Protein AF-A0A2G9TKI3-F1 (afdb_monomer_lite)

InterPro domains:
  IPR025136 MAP3K, TRAFs-binding domain [PF13281] (1-89)

Secondary structure (DSSP, 8-state):
-HHHHHHHHTTT--HHHHHHHHHHHHHHHHH---HHHHHHHHHHHHHHT--TTT-HHHHHHHHHHHHHHHHH--GGG--SHHHHHHHT-

Structure (mmCIF, N/CA/C/O backbone):
data_AF-A0A2G9TKI3-F1
#
_entry.id   AF-A0A2G9TKI3-F1
#
loop_
_atom_site.group_PDB
_atom_site.id
_atom_site.type_symbol
_atom_site.label_atom_id
_atom_site.label_alt_id
_atom_site.label_comp_id
_atom_site.label_asym_id
_atom_site.label_entity_id
_atom_site.label_seq_id
_atom_site.pdbx_PDB_ins_code
_atom_site.Cartn_x
_atom_site.Cartn_y
_atom_site.Cartn_z
_atom_site.occupancy
_atom_site.B_iso_or_equiv
_atom_site.auth_seq_id
_atom_site.auth_comp_id
_atom_site.auth_asym_id
_atom_site.auth_atom_id
_atom_site.pdbx_PDB_model_num
ATOM 1 N N . ARG A 1 1 ? 0.280 -7.999 4.574 1.00 93.31 1 ARG A N 1
ATOM 2 C CA . ARG A 1 1 ? -0.955 -8.679 4.113 1.00 93.31 1 ARG A CA 1
ATOM 3 C C . ARG A 1 1 ? -1.934 -8.986 5.246 1.00 93.31 1 ARG A C 1
ATOM 5 O O . ARG A 1 1 ? -2.941 -8.309 5.281 1.00 93.31 1 ARG A O 1
ATOM 12 N N . ILE A 1 2 ? -1.630 -9.862 6.215 1.00 98.25 2 ILE A N 1
ATOM 13 C CA . ILE A 1 2 ? -2.585 -10.252 7.288 1.00 98.25 2 ILE A CA 1
ATOM 14 C C . ILE A 1 2 ? -3.256 -9.047 7.972 1.00 98.25 2 ILE A C 1
ATOM 16 O O . ILE A 1 2 ? -4.476 -8.981 8.046 1.00 98.25 2 ILE A O 1
ATOM 20 N N . TYR A 1 3 ? -2.475 -8.064 8.427 1.00 98.69 3 TYR A N 1
ATOM 21 C CA . TYR A 1 3 ? -3.025 -6.858 9.054 1.00 98.69 3 TYR A CA 1
ATOM 22 C C . TYR A 1 3 ? -3.822 -5.966 8.085 1.00 98.69 3 TYR A C 1
ATOM 24 O O . TYR A 1 3 ? -4.858 -5.432 8.464 1.00 98.69 3 TYR A O 1
ATOM 32 N N . LYS A 1 4 ? -3.405 -5.863 6.814 1.00 98.12 4 LYS A N 1
ATOM 33 C CA . LYS A 1 4 ? -4.190 -5.173 5.772 1.00 98.12 4 LYS A CA 1
ATOM 34 C C . LYS A 1 4 ? -5.560 -5.836 5.616 1.00 98.12 4 LYS A C 1
ATOM 36 O O . LYS A 1 4 ? -6.569 -5.149 5.545 1.00 98.12 4 LYS A O 1
ATOM 41 N N . ASP A 1 5 ? -5.591 -7.164 5.603 1.00 98.25 5 ASP A N 1
ATOM 42 C CA . ASP A 1 5 ? -6.823 -7.924 5.401 1.00 98.25 5 ASP A CA 1
ATOM 43 C C . ASP A 1 5 ? -7.758 -7.803 6.604 1.00 98.25 5 ASP A C 1
ATOM 45 O O . ASP A 1 5 ? -8.954 -7.621 6.413 1.00 98.25 5 ASP A O 1
ATOM 49 N N . LYS A 1 6 ? -7.219 -7.809 7.831 1.00 98.62 6 LYS A N 1
ATOM 50 C CA . LYS A 1 6 ? -7.992 -7.506 9.047 1.00 98.62 6 LYS A CA 1
ATOM 51 C C . LYS A 1 6 ? -8.614 -6.111 8.996 1.00 98.62 6 LYS A C 1
ATOM 53 O O . LYS A 1 6 ? -9.806 -5.973 9.246 1.00 98.62 6 LYS A O 1
ATOM 58 N N . PHE A 1 7 ? -7.832 -5.103 8.611 1.00 98.62 7 PHE A N 1
ATOM 59 C CA . PHE A 1 7 ? -8.324 -3.736 8.453 1.00 98.62 7 PHE A CA 1
ATOM 60 C C . PHE A 1 7 ? -9.462 -3.652 7.421 1.00 98.62 7 PHE A C 1
ATOM 62 O O . PHE A 1 7 ? -10.518 -3.097 7.715 1.00 98.62 7 PHE A O 1
ATOM 69 N N . ILE A 1 8 ? -9.305 -4.273 6.250 1.00 97.69 8 ILE A N 1
ATOM 70 C CA . ILE A 1 8 ? -10.358 -4.303 5.220 1.00 97.69 8 ILE A CA 1
ATOM 71 C C . ILE A 1 8 ? -11.598 -5.062 5.718 1.00 97.69 8 ILE A C 1
ATOM 73 O O . ILE A 1 8 ? -12.715 -4.573 5.580 1.00 97.69 8 ILE A O 1
ATOM 77 N N . ALA A 1 9 ? -11.415 -6.232 6.336 1.00 98.50 9 ALA A N 1
ATOM 78 C CA . ALA A 1 9 ? -12.509 -7.049 6.861 1.00 98.50 9 ALA A CA 1
ATOM 79 C C . ALA A 1 9 ? -13.281 -6.357 7.995 1.00 98.50 9 ALA A C 1
ATOM 81 O O . ALA A 1 9 ? -14.466 -6.621 8.178 1.00 98.50 9 ALA A O 1
ATOM 82 N N . SER A 1 10 ? -12.633 -5.445 8.723 1.00 98.31 10 SER A N 1
ATOM 83 C CA . SER A 1 10 ? -13.263 -4.602 9.746 1.00 98.31 10 SER A CA 1
ATOM 84 C C . SER A 1 10 ? -14.061 -3.421 9.179 1.00 98.31 10 SER A C 1
ATOM 86 O O . SER A 1 10 ? -14.377 -2.500 9.922 1.00 98.31 10 SER A O 1
ATOM 88 N N . ASN A 1 11 ? -14.334 -3.392 7.868 1.00 97.88 11 ASN A N 1
ATOM 89 C CA . ASN A 1 11 ? -14.930 -2.241 7.186 1.00 97.88 11 ASN A CA 1
ATOM 90 C C . ASN A 1 11 ? -14.143 -0.939 7.433 1.00 97.88 11 ASN A C 1
ATOM 92 O O . ASN A 1 11 ? -14.716 0.134 7.605 1.00 97.88 11 ASN A O 1
ATOM 96 N N . TYR A 1 12 ? -12.811 -1.047 7.440 1.00 97.62 12 TYR A N 1
ATOM 97 C CA . TYR A 1 12 ? -11.881 0.066 7.642 1.00 97.62 12 TYR A CA 1
ATOM 98 C C . TYR A 1 12 ? -11.920 0.709 9.045 1.00 97.62 12 TYR A C 1
ATOM 100 O O . TYR A 1 12 ? -11.454 1.838 9.215 1.00 97.62 12 TYR A O 1
ATOM 108 N N . GLU A 1 13 ? -12.417 0.002 10.064 1.00 97.94 13 GLU A N 1
ATOM 109 C CA . GLU A 1 13 ? -12.516 0.521 11.439 1.00 97.94 13 GLU A CA 1
ATOM 110 C C . GLU A 1 13 ? -11.340 0.107 12.345 1.00 97.94 13 GLU A C 1
ATOM 112 O O . GLU A 1 13 ? -10.978 0.845 13.263 1.00 97.94 13 GLU A O 1
ATOM 117 N N . ASP A 1 14 ? -10.682 -1.029 12.084 1.00 98.56 14 ASP A N 1
ATOM 118 C CA . ASP A 1 14 ? -9.553 -1.529 12.883 1.00 98.56 14 ASP A CA 1
ATOM 119 C C . ASP A 1 14 ? -8.258 -0.746 12.596 1.00 98.56 14 ASP A C 1
ATOM 121 O O . ASP A 1 14 ? -7.391 -1.132 11.800 1.00 98.56 14 ASP A O 1
ATOM 125 N N . ARG A 1 15 ? -8.121 0.390 13.284 1.00 98.31 15 ARG A N 1
ATOM 126 C CA . ARG A 1 15 ? -6.955 1.279 13.197 1.00 98.31 15 ARG A CA 1
ATOM 127 C C . ARG A 1 15 ? -5.667 0.636 13.712 1.00 98.31 15 ARG A C 1
ATOM 129 O O . ARG A 1 15 ? -4.588 1.023 13.265 1.00 98.31 15 ARG A O 1
ATOM 136 N N . GLU A 1 16 ? -5.744 -0.341 14.613 1.00 98.62 16 GLU A N 1
ATOM 137 C CA . GLU A 1 16 ? -4.559 -1.051 15.101 1.00 98.62 16 GLU A CA 1
ATOM 138 C C . GLU A 1 16 ? -3.977 -1.936 13.995 1.00 98.62 16 GLU A C 1
ATOM 140 O O . GLU A 1 16 ? -2.776 -1.884 13.708 1.00 98.62 16 GLU A O 1
ATOM 145 N N . SER A 1 17 ? -4.833 -2.695 13.309 1.00 98.75 17 SER A N 1
ATOM 146 C CA . SER A 1 17 ? -4.430 -3.463 12.133 1.00 98.75 17 SER A CA 1
ATOM 147 C C . SER A 1 17 ? -3.905 -2.560 11.017 1.00 98.75 17 SER A C 1
ATOM 149 O O . SER A 1 17 ? -2.897 -2.899 10.397 1.00 98.75 17 SER A O 1
ATOM 151 N N . LEU A 1 18 ? -4.497 -1.384 10.793 1.00 98.75 18 LEU A N 1
ATOM 152 C CA . LEU A 1 18 ? -3.946 -0.413 9.845 1.00 98.75 18 LEU A CA 1
ATOM 153 C C . LEU A 1 18 ? -2.512 -0.001 10.211 1.00 98.75 18 LEU A C 1
ATOM 155 O O . LEU A 1 18 ? -1.612 -0.108 9.377 1.00 98.75 18 LEU A O 1
ATOM 159 N N . ASN A 1 19 ? -2.281 0.420 11.455 1.00 98.69 19 ASN A N 1
ATOM 160 C CA . ASN A 1 19 ? -0.964 0.871 11.911 1.00 98.69 19 ASN A CA 1
ATOM 161 C C . ASN A 1 19 ? 0.085 -0.246 11.815 1.00 98.69 19 ASN A C 1
ATOM 163 O O . ASN A 1 19 ? 1.204 -0.026 11.341 1.00 98.69 19 ASN A O 1
ATOM 167 N N . ASN A 1 20 ? -0.291 -1.470 12.192 1.00 98.75 20 ASN A N 1
ATOM 168 C CA . ASN A 1 20 ? 0.561 -2.643 12.030 1.00 98.75 20 ASN A CA 1
ATOM 169 C C . ASN A 1 20 ? 0.862 -2.922 10.551 1.00 98.75 20 ASN A C 1
ATOM 171 O O . ASN A 1 20 ? 2.007 -3.204 10.196 1.00 98.75 20 ASN A O 1
ATOM 175 N N . ALA A 1 21 ? -0.134 -2.824 9.667 1.00 98.69 21 ALA A N 1
ATOM 176 C CA . ALA A 1 21 ? 0.068 -3.011 8.235 1.00 98.69 21 ALA A CA 1
ATOM 177 C C . ALA A 1 21 ? 1.052 -1.977 7.668 1.00 98.69 21 ALA A C 1
ATOM 179 O O . ALA A 1 21 ? 1.995 -2.375 6.985 1.00 98.69 21 ALA A O 1
ATOM 180 N N . VAL A 1 22 ? 0.887 -0.692 8.006 1.00 98.69 22 VAL A N 1
ATOM 181 C CA . VAL A 1 22 ? 1.820 0.383 7.624 1.00 98.69 22 VAL A CA 1
ATOM 182 C C . VAL A 1 22 ? 3.240 0.051 8.084 1.00 98.69 22 VAL A C 1
ATOM 184 O O . VAL A 1 22 ? 4.160 0.076 7.272 1.00 98.69 22 VAL A O 1
ATOM 187 N N . SER A 1 23 ? 3.428 -0.332 9.352 1.00 98.62 23 SER A N 1
ATOM 188 C CA . SER A 1 23 ? 4.752 -0.679 9.891 1.00 98.62 23 SER A CA 1
ATOM 189 C C . SER A 1 23 ? 5.422 -1.820 9.116 1.00 98.62 23 SER A C 1
ATOM 191 O O . SER A 1 23 ? 6.589 -1.718 8.730 1.00 98.62 23 SER A O 1
ATOM 193 N N . TRP A 1 24 ? 4.679 -2.890 8.822 1.00 98.62 24 TRP A N 1
ATOM 194 C CA . TRP A 1 24 ? 5.223 -4.041 8.103 1.00 98.62 24 TRP A CA 1
ATOM 195 C C . TRP A 1 24 ? 5.518 -3.751 6.631 1.00 98.62 24 TRP A C 1
ATOM 197 O O . TRP A 1 24 ? 6.544 -4.208 6.127 1.00 98.62 24 TRP A O 1
ATOM 207 N N . TYR A 1 25 ? 4.654 -3.002 5.940 1.00 98.50 25 TYR A N 1
ATOM 208 C CA . TYR A 1 25 ? 4.901 -2.622 4.548 1.00 98.50 25 TYR A CA 1
ATOM 209 C C . TYR A 1 25 ? 6.045 -1.610 4.421 1.00 98.50 25 TYR A C 1
ATOM 211 O O . TYR A 1 25 ? 6.858 -1.760 3.512 1.00 98.50 25 TYR A O 1
ATOM 219 N N . ARG A 1 26 ? 6.186 -0.676 5.373 1.00 98.38 26 ARG A N 1
ATOM 220 C CA . ARG A 1 26 ? 7.352 0.215 5.483 1.00 98.38 26 ARG A CA 1
ATOM 221 C C . ARG A 1 26 ? 8.643 -0.573 5.604 1.00 98.38 26 ARG A C 1
ATOM 223 O O . ARG A 1 26 ? 9.519 -0.442 4.756 1.00 98.38 26 ARG A O 1
ATOM 230 N N . LYS A 1 27 ? 8.712 -1.489 6.572 1.00 98.31 27 LYS A N 1
ATOM 231 C CA . LYS A 1 27 ? 9.886 -2.350 6.749 1.00 98.31 27 LYS A CA 1
ATOM 232 C C . LYS A 1 27 ? 10.186 -3.184 5.500 1.00 98.31 27 LYS A C 1
ATOM 234 O O . LYS A 1 27 ? 11.343 -3.343 5.127 1.00 98.31 27 LYS A O 1
ATOM 239 N N . ALA A 1 28 ? 9.159 -3.731 4.847 1.00 97.75 28 ALA A N 1
ATOM 240 C CA . ALA A 1 28 ? 9.333 -4.491 3.613 1.00 97.75 28 ALA A CA 1
ATOM 241 C C . ALA A 1 28 ? 9.929 -3.632 2.489 1.00 97.75 28 ALA A C 1
ATOM 243 O O . ALA A 1 28 ? 10.847 -4.090 1.817 1.00 97.75 28 ALA A O 1
ATOM 244 N N . PHE A 1 29 ? 9.439 -2.402 2.316 1.00 97.44 29 PHE A N 1
ATOM 245 C CA . PHE A 1 29 ? 9.930 -1.467 1.307 1.00 97.44 29 PHE A CA 1
ATOM 246 C C . PHE A 1 29 ? 11.365 -0.994 1.587 1.00 97.44 29 PHE A C 1
ATOM 248 O O . PHE A 1 29 ? 12.176 -0.936 0.668 1.00 97.44 29 PHE A O 1
ATOM 255 N N . GLU A 1 30 ? 11.707 -0.738 2.853 1.00 97.00 30 GLU A N 1
ATOM 256 C CA . GLU A 1 30 ? 13.075 -0.407 3.278 1.00 97.00 30 GLU A CA 1
ATOM 257 C C . GLU A 1 30 ? 14.064 -1.552 3.010 1.00 97.00 30 GLU A C 1
ATOM 259 O O . GLU A 1 30 ? 15.189 -1.309 2.578 1.00 97.00 30 GLU A O 1
ATOM 264 N N . MET A 1 31 ? 13.655 -2.806 3.245 1.00 97.25 31 MET A N 1
ATOM 265 C CA . MET A 1 31 ? 14.491 -3.981 2.966 1.00 97.25 31 MET A CA 1
ATOM 266 C C . MET A 1 31 ? 14.627 -4.255 1.466 1.00 97.25 31 MET A C 1
ATOM 268 O O . MET A 1 31 ? 15.696 -4.643 0.997 1.00 97.25 31 MET A O 1
ATOM 272 N N . SER A 1 32 ? 13.535 -4.104 0.717 1.00 95.62 32 SER A N 1
ATOM 273 C CA . SER A 1 32 ? 13.519 -4.260 -0.731 1.00 95.62 32 SER A CA 1
ATOM 274 C C . SER A 1 32 ? 12.410 -3.392 -1.335 1.00 95.62 32 SER A C 1
ATOM 276 O O . SER A 1 32 ? 11.223 -3.657 -1.100 1.00 95.62 32 SER A O 1
ATOM 278 N N . PRO A 1 33 ? 12.766 -2.367 -2.125 1.00 92.94 33 PRO A N 1
ATOM 279 C CA . PRO A 1 33 ? 11.798 -1.441 -2.691 1.00 92.94 33 PRO A CA 1
ATOM 280 C C . PRO A 1 33 ? 11.090 -2.071 -3.896 1.00 92.94 33 PRO A C 1
ATOM 282 O O . PRO A 1 33 ? 11.409 -1.791 -5.049 1.00 92.94 33 PRO A O 1
ATOM 285 N N . LEU A 1 34 ? 10.151 -2.972 -3.619 1.00 92.12 34 LEU A N 1
ATOM 286 C CA . LEU A 1 34 ? 9.313 -3.632 -4.616 1.00 92.12 34 LEU A CA 1
ATOM 287 C C . LEU A 1 34 ? 8.019 -2.844 -4.833 1.00 92.12 34 LEU A C 1
ATOM 289 O O . LEU A 1 34 ? 7.519 -2.176 -3.927 1.00 92.12 34 LEU A O 1
ATOM 293 N N . GLU A 1 35 ? 7.436 -2.968 -6.024 1.00 92.25 35 GLU A N 1
ATOM 294 C CA . GLU A 1 35 ? 6.209 -2.247 -6.380 1.00 92.25 35 GLU A CA 1
ATOM 295 C C . GLU A 1 35 ? 5.056 -2.579 -5.436 1.00 92.25 35 GLU A C 1
ATOM 297 O O . GLU A 1 35 ? 4.467 -1.682 -4.841 1.00 92.25 35 GLU A O 1
ATOM 302 N N . HIS A 1 36 ? 4.805 -3.871 -5.211 1.00 92.62 36 HIS A N 1
ATOM 303 C CA . HIS A 1 36 ? 3.740 -4.325 -4.321 1.00 92.62 36 HIS A CA 1
ATOM 304 C C . HIS A 1 36 ? 3.886 -3.762 -2.897 1.00 92.62 36 HIS A C 1
ATOM 306 O O . HIS A 1 36 ? 2.889 -3.348 -2.306 1.00 92.62 36 HIS A O 1
ATOM 312 N N . SER A 1 37 ? 5.097 -3.716 -2.320 1.00 94.81 37 SER A N 1
ATOM 313 C CA . SER A 1 37 ? 5.273 -3.149 -0.974 1.00 94.81 37 SER A CA 1
ATOM 314 C C . SER A 1 37 ? 5.092 -1.632 -0.962 1.00 94.81 37 SER A C 1
ATOM 316 O O . SER A 1 37 ? 4.459 -1.127 -0.036 1.00 94.81 37 SER A O 1
ATOM 318 N N . GLY A 1 38 ? 5.568 -0.930 -1.995 1.00 96.38 38 GLY A N 1
ATOM 319 C CA . GLY A 1 38 ? 5.388 0.513 -2.154 1.00 96.38 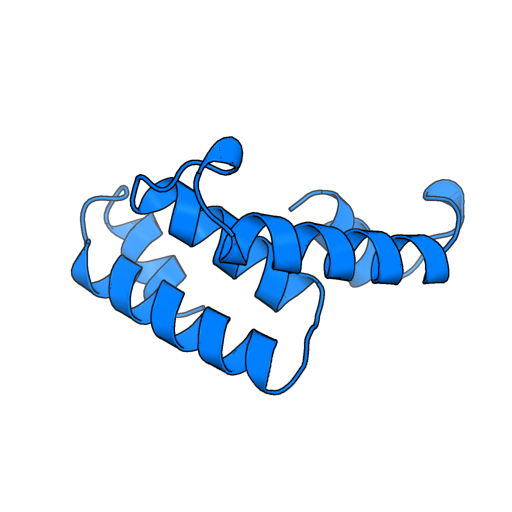38 GLY A CA 1
ATOM 320 C C . GLY A 1 38 ? 3.920 0.914 -2.315 1.00 96.38 38 GLY A C 1
ATOM 321 O O . GLY A 1 38 ? 3.423 1.721 -1.535 1.00 96.38 38 GLY A O 1
ATOM 322 N N . ILE A 1 39 ? 3.200 0.295 -3.255 1.00 95.50 39 ILE A N 1
ATOM 323 C CA . ILE A 1 39 ? 1.774 0.563 -3.518 1.00 95.50 39 ILE A CA 1
ATOM 324 C C . ILE A 1 39 ? 0.942 0.317 -2.259 1.00 95.50 39 ILE A C 1
ATOM 326 O O . ILE A 1 39 ? 0.166 1.173 -1.835 1.00 95.50 39 ILE A O 1
ATOM 330 N N . ASN A 1 40 ? 1.154 -0.822 -1.595 1.00 96.44 40 ASN A N 1
ATOM 331 C CA . ASN A 1 40 ? 0.433 -1.138 -0.367 1.00 96.44 40 ASN A CA 1
ATOM 332 C C . ASN A 1 40 ? 0.727 -0.139 0.757 1.00 96.44 40 ASN A C 1
ATOM 334 O O . ASN A 1 40 ? -0.195 0.258 1.470 1.00 96.44 40 ASN A O 1
ATOM 338 N N . LEU A 1 41 ? 1.983 0.282 0.917 1.00 98.12 41 LEU A N 1
ATOM 339 C CA . LEU A 1 41 ? 2.358 1.282 1.910 1.00 98.12 41 LEU A CA 1
ATOM 340 C C . LEU A 1 41 ? 1.679 2.627 1.637 1.00 98.12 41 LEU A C 1
ATOM 342 O O . LEU A 1 41 ? 1.034 3.166 2.532 1.00 98.12 41 LEU A O 1
ATOM 346 N N . THR A 1 42 ? 1.755 3.137 0.406 1.00 97.50 42 THR A N 1
ATOM 347 C CA . THR A 1 42 ? 1.118 4.401 0.009 1.00 97.50 42 THR A CA 1
ATOM 348 C C . THR A 1 42 ? -0.398 4.360 0.211 1.00 97.50 42 THR A C 1
ATOM 350 O O . THR A 1 42 ? -0.967 5.297 0.774 1.00 97.50 42 THR A O 1
ATOM 353 N N . THR A 1 43 ? -1.055 3.262 -0.168 1.00 96.75 43 THR A N 1
ATOM 354 C CA . THR A 1 43 ? -2.500 3.073 0.029 1.00 96.75 43 THR A CA 1
ATOM 355 C C . THR A 1 43 ? -2.881 3.071 1.510 1.00 96.75 43 THR A C 1
ATOM 357 O O . THR A 1 43 ? -3.864 3.701 1.902 1.00 96.75 43 THR A O 1
ATOM 360 N N . LEU A 1 44 ? -2.089 2.416 2.362 1.00 98.19 44 LEU A N 1
ATOM 361 C CA . LEU A 1 44 ? -2.345 2.378 3.803 1.00 98.19 44 LEU A CA 1
ATOM 362 C C . LEU A 1 44 ? -2.045 3.720 4.487 1.00 98.19 44 LEU A C 1
ATOM 364 O O . LEU A 1 44 ? -2.797 4.111 5.375 1.00 98.19 44 LEU A O 1
ATOM 368 N N . LEU A 1 45 ? -1.018 4.456 4.053 1.00 98.38 45 LEU A N 1
ATOM 369 C CA . LEU A 1 45 ? -0.756 5.826 4.516 1.00 98.38 45 LEU A CA 1
ATOM 370 C C . LEU A 1 45 ? -1.927 6.752 4.169 1.00 98.38 45 LEU A C 1
ATOM 372 O O . LEU A 1 45 ? -2.420 7.502 5.012 1.00 98.38 45 LEU A O 1
ATOM 376 N N . ARG A 1 46 ? -2.470 6.637 2.954 1.00 97.62 46 ARG A N 1
ATOM 377 C CA . ARG A 1 46 ? -3.679 7.378 2.583 1.00 97.62 46 ARG A CA 1
ATOM 378 C C . ARG A 1 46 ? -4.868 6.999 3.469 1.00 97.62 46 ARG A C 1
ATOM 380 O O . ARG A 1 46 ? -5.578 7.882 3.945 1.00 97.62 46 ARG A O 1
ATOM 387 N N . ALA A 1 47 ? -5.061 5.709 3.745 1.00 97.50 47 ALA A N 1
ATOM 388 C CA . ALA A 1 47 ? -6.098 5.238 4.664 1.00 97.50 47 ALA A CA 1
ATOM 389 C C . ALA A 1 47 ? -5.865 5.691 6.119 1.00 97.50 47 ALA A C 1
ATOM 391 O O . ALA A 1 47 ? -6.822 5.815 6.889 1.00 97.50 47 ALA A O 1
ATOM 392 N N . SER A 1 48 ? -4.621 5.975 6.524 1.00 97.56 48 SER A N 1
ATOM 393 C CA . SER A 1 48 ? -4.336 6.536 7.846 1.00 97.56 48 SER A CA 1
ATOM 394 C C . SER A 1 48 ? -4.667 8.022 7.962 1.00 97.56 48 SER A C 1
ATOM 396 O O . SER A 1 48 ? -4.772 8.498 9.090 1.00 97.56 48 SER A O 1
ATOM 398 N N . GLY A 1 49 ? -4.932 8.703 6.843 1.00 97.44 49 GLY A N 1
ATOM 399 C CA . GLY A 1 49 ? -5.233 10.135 6.773 1.00 97.44 49 GLY A CA 1
ATOM 400 C C . GLY A 1 49 ? -4.080 10.978 6.228 1.00 97.44 49 GLY A C 1
ATOM 401 O O . GLY A 1 49 ? -4.174 12.200 6.232 1.00 97.44 49 GLY A O 1
ATOM 402 N N . GLU A 1 50 ? -2.997 10.351 5.762 1.00 98.06 50 GLU A N 1
ATOM 403 C CA . GLU A 1 50 ? -1.879 11.068 5.152 1.00 98.06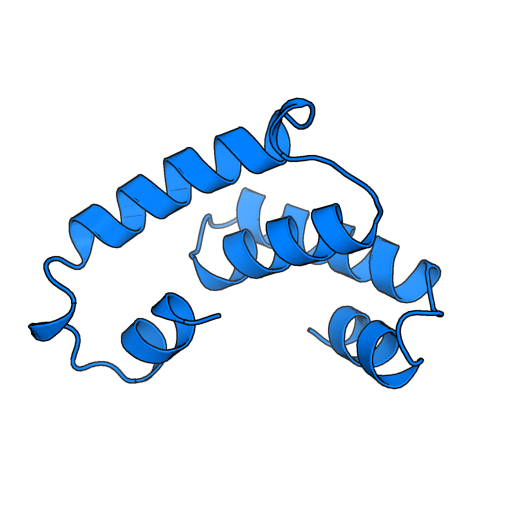 50 GLU A CA 1
ATOM 404 C C . GLU A 1 50 ? -2.238 11.553 3.744 1.00 98.06 50 GLU A C 1
ATOM 406 O O . GLU A 1 50 ? -2.944 10.887 2.976 1.00 98.06 50 GLU A O 1
ATOM 411 N N . HIS A 1 51 ? -1.699 12.715 3.390 1.00 97.50 51 HIS A N 1
ATOM 412 C CA . HIS A 1 51 ? -1.868 13.332 2.081 1.00 97.50 51 HIS A CA 1
ATOM 413 C C . HIS A 1 51 ? -0.540 13.329 1.326 1.00 97.50 51 HIS A C 1
ATOM 415 O O . HIS A 1 51 ? 0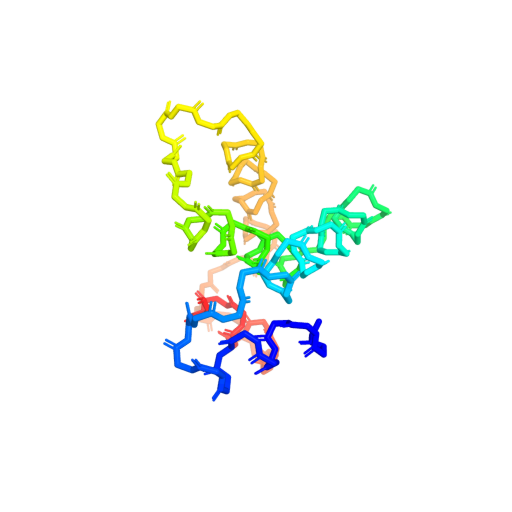.512 13.614 1.895 1.00 97.50 51 HIS A O 1
ATOM 421 N N . PHE A 1 52 ? -0.588 13.014 0.030 1.00 96.12 52 PHE A N 1
ATOM 422 C CA . PHE A 1 52 ? 0.607 12.872 -0.805 1.00 96.12 52 PHE A CA 1
ATOM 423 C C . PHE A 1 52 ? 1.423 14.172 -0.867 1.00 96.12 52 PHE A C 1
ATOM 425 O O . PHE A 1 52 ? 2.651 14.157 -0.835 1.00 96.12 52 PHE A O 1
ATOM 432 N N . GLU A 1 53 ? 0.740 15.311 -0.915 1.00 96.81 53 GLU A N 1
ATOM 433 C CA . GLU A 1 53 ? 1.326 16.643 -1.032 1.00 96.81 53 GLU A CA 1
ATOM 434 C C . GLU A 1 53 ? 2.158 17.026 0.200 1.00 96.81 53 GLU A C 1
ATOM 436 O O . GLU A 1 53 ? 3.123 17.778 0.079 1.00 96.81 53 GLU A O 1
ATOM 441 N N . SER A 1 54 ? 1.814 16.489 1.375 1.00 96.25 54 SER A N 1
ATOM 442 C CA . SER A 1 54 ? 2.466 16.797 2.652 1.00 96.25 54 SER A CA 1
ATOM 443 C C . SER A 1 54 ? 3.316 15.655 3.213 1.00 96.25 54 SER A C 1
ATOM 445 O O . SER A 1 54 ? 3.959 15.837 4.244 1.00 96.25 54 SER A O 1
ATOM 447 N N . ASN A 1 55 ? 3.323 14.483 2.574 1.00 97.94 55 ASN A N 1
ATOM 448 C CA . ASN A 1 55 ? 4.003 13.297 3.083 1.00 97.94 55 ASN A CA 1
ATOM 449 C C . ASN A 1 55 ? 5.209 12.920 2.203 1.00 97.94 55 ASN A C 1
ATOM 451 O O . ASN A 1 55 ? 5.071 12.354 1.116 1.00 97.94 55 ASN A O 1
ATOM 455 N N . ALA A 1 56 ? 6.413 13.211 2.703 1.00 98.00 56 ALA A N 1
ATOM 456 C CA . ALA A 1 56 ? 7.668 12.952 1.995 1.00 98.00 56 ALA A CA 1
ATOM 457 C C . ALA A 1 56 ? 7.935 11.454 1.748 1.00 98.00 56 ALA A C 1
ATOM 459 O O . ALA A 1 56 ? 8.549 11.100 0.743 1.00 98.00 56 ALA A O 1
ATOM 460 N N . GLU A 1 57 ? 7.456 10.566 2.626 1.00 97.75 57 GLU A N 1
ATOM 461 C CA . GLU A 1 57 ? 7.573 9.116 2.431 1.00 97.75 57 GLU A CA 1
ATOM 462 C C . GLU A 1 57 ? 6.762 8.673 1.205 1.00 97.75 57 GLU A C 1
ATOM 464 O O . GLU A 1 57 ? 7.289 7.975 0.340 1.00 97.75 57 GLU A O 1
ATOM 469 N N . MET A 1 58 ? 5.520 9.147 1.059 1.00 98.25 58 MET A N 1
ATOM 470 C CA . MET A 1 58 ? 4.692 8.853 -0.118 1.00 98.25 58 MET A CA 1
ATOM 471 C C . MET A 1 58 ? 5.324 9.373 -1.416 1.00 98.25 58 MET A C 1
ATOM 473 O O . MET A 1 58 ? 5.315 8.672 -2.429 1.00 98.25 58 MET A O 1
ATOM 477 N N . GLN A 1 59 ? 5.909 10.572 -1.386 1.00 98.25 59 GLN A N 1
ATOM 478 C CA . GLN A 1 59 ? 6.606 11.154 -2.538 1.00 98.25 59 GLN A CA 1
ATOM 479 C C . GLN A 1 59 ? 7.841 10.334 -2.927 1.00 98.25 59 GLN A C 1
ATOM 481 O O . GLN A 1 59 ? 8.049 10.046 -4.107 1.00 98.25 59 GLN A O 1
ATOM 486 N N . GLN A 1 60 ? 8.626 9.895 -1.941 1.00 97.75 60 GLN A N 1
ATOM 487 C CA . GLN A 1 60 ? 9.796 9.055 -2.177 1.00 97.75 60 GLN A CA 1
ATOM 488 C C . GLN A 1 60 ? 9.411 7.689 -2.755 1.00 97.75 60 GLN A C 1
ATOM 490 O O . GLN A 1 60 ? 10.053 7.219 -3.698 1.00 97.75 60 GLN A O 1
ATOM 495 N N . ILE A 1 61 ? 8.346 7.068 -2.240 1.00 97.38 61 ILE A N 1
ATOM 496 C CA . ILE A 1 61 ? 7.817 5.818 -2.796 1.00 97.38 61 ILE A CA 1
ATOM 497 C C . ILE A 1 61 ? 7.434 6.025 -4.267 1.00 97.38 61 ILE A C 1
ATOM 499 O O . ILE A 1 61 ? 7.838 5.230 -5.111 1.00 97.38 61 ILE A O 1
ATOM 503 N N . ALA A 1 62 ? 6.745 7.118 -4.611 1.00 95.50 62 ALA A N 1
ATOM 504 C CA . ALA A 1 62 ? 6.348 7.398 -5.992 1.00 95.50 62 ALA A CA 1
ATOM 505 C C . ALA A 1 62 ? 7.543 7.549 -6.954 1.00 95.50 62 ALA A C 1
ATOM 507 O O . ALA A 1 62 ? 7.500 7.030 -8.069 1.00 95.50 62 ALA A O 1
ATOM 508 N N . VAL A 1 63 ? 8.635 8.198 -6.532 1.00 96.44 63 VAL A N 1
ATOM 509 C CA . VAL A 1 63 ? 9.871 8.298 -7.338 1.00 96.44 63 VAL A CA 1
ATOM 510 C C . VAL A 1 63 ? 10.450 6.913 -7.640 1.00 96.44 63 VAL A C 1
ATOM 512 O O . VAL A 1 63 ? 10.855 6.622 -8.772 1.00 96.44 63 VAL A O 1
ATOM 515 N N . VAL A 1 64 ? 10.467 6.041 -6.633 1.00 95.94 64 VAL A N 1
ATOM 516 C CA . VAL A 1 64 ? 10.949 4.667 -6.773 1.00 95.94 64 VAL A CA 1
ATOM 517 C C . VAL A 1 64 ? 10.034 3.860 -7.694 1.00 95.94 64 VAL A C 1
ATOM 519 O O . VAL A 1 64 ? 10.531 3.233 -8.628 1.00 95.94 64 VAL A O 1
ATOM 522 N N . LEU A 1 65 ? 8.713 3.928 -7.503 1.00 92.38 65 LEU A N 1
ATOM 523 C CA . LEU A 1 65 ? 7.736 3.231 -8.347 1.00 92.38 65 LEU A CA 1
ATOM 524 C C . LEU A 1 65 ? 7.824 3.674 -9.813 1.0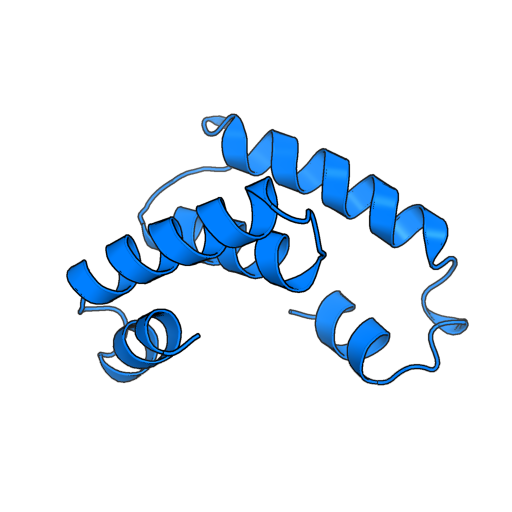0 92.38 65 LEU A C 1
ATOM 526 O O . LEU A 1 65 ? 7.881 2.825 -10.700 1.00 92.38 65 LEU A O 1
ATOM 530 N N . ASN A 1 66 ? 7.948 4.978 -10.078 1.00 91.12 66 ASN A N 1
ATOM 531 C CA . ASN A 1 66 ? 8.158 5.498 -11.434 1.00 91.12 66 ASN A CA 1
ATOM 532 C C . ASN A 1 66 ? 9.420 4.915 -12.085 1.00 91.12 66 ASN A C 1
ATOM 534 O O . ASN A 1 66 ? 9.423 4.574 -13.269 1.00 91.12 66 ASN A O 1
ATOM 538 N N . SER A 1 67 ? 10.490 4.760 -11.303 1.00 91.50 67 SER A N 1
ATOM 539 C CA . SER A 1 67 ? 11.743 4.174 -11.783 1.00 91.50 67 SER A CA 1
ATOM 540 C C . SER A 1 67 ? 11.622 2.676 -12.081 1.00 91.50 67 SER A C 1
ATOM 542 O O . SER A 1 67 ? 12.327 2.181 -12.959 1.00 91.50 67 SER A O 1
ATOM 544 N N . LEU A 1 68 ? 10.768 1.946 -11.358 1.00 89.75 68 LEU A N 1
ATOM 545 C CA . LEU A 1 68 ? 10.510 0.519 -11.587 1.00 89.75 68 LEU A CA 1
ATOM 546 C C . LEU A 1 68 ? 9.635 0.309 -12.825 1.00 89.75 68 LEU A C 1
ATOM 548 O O . LEU A 1 68 ? 10.026 -0.446 -13.716 1.00 89.75 68 LEU A O 1
ATOM 552 N N . LEU A 1 69 ? 8.541 1.067 -12.944 1.00 85.81 69 LEU A N 1
ATOM 553 C CA . LEU A 1 69 ? 7.659 1.045 -14.114 1.00 85.81 69 LEU A CA 1
ATOM 554 C C . LEU A 1 69 ? 8.422 1.361 -15.405 1.00 85.81 69 LEU A C 1
ATOM 556 O O . LEU A 1 69 ? 8.270 0.661 -16.403 1.00 85.81 69 LEU A O 1
ATOM 560 N N . GLY A 1 70 ? 9.317 2.354 -15.371 1.00 86.88 70 GLY A N 1
ATOM 561 C CA . GLY A 1 70 ? 10.153 2.699 -16.521 1.00 86.88 70 GLY A CA 1
ATOM 562 C C . GLY A 1 70 ? 11.035 1.546 -17.020 1.00 86.88 70 GLY A C 1
ATOM 563 O O . GLY A 1 70 ? 11.304 1.462 -18.216 1.00 86.88 70 GLY A O 1
ATOM 564 N N . ARG A 1 71 ? 11.455 0.625 -16.140 1.00 88.38 71 ARG A N 1
ATOM 565 C CA . ARG A 1 71 ? 12.258 -0.552 -16.527 1.00 88.38 71 ARG A CA 1
ATOM 566 C C . ARG A 1 71 ? 11.423 -1.660 -17.1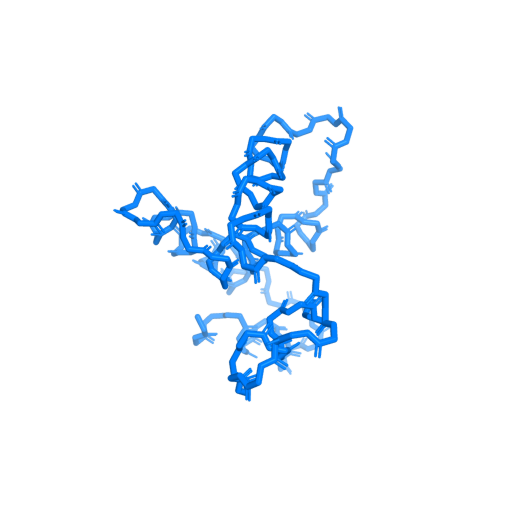57 1.00 88.38 71 ARG A C 1
ATOM 568 O O . ARG A 1 71 ? 11.974 -2.440 -17.928 1.00 88.38 71 ARG A O 1
ATOM 575 N N . LYS A 1 72 ? 10.130 -1.741 -16.834 1.00 85.19 72 LYS A N 1
ATOM 576 C CA . LYS A 1 72 ? 9.229 -2.763 -17.384 1.00 85.19 72 LYS A CA 1
ATOM 577 C C . LYS A 1 72 ? 8.753 -2.453 -18.805 1.00 85.19 72 LYS A C 1
ATOM 579 O O . LYS A 1 72 ? 8.272 -3.345 -19.495 1.00 85.19 72 LYS A O 1
ATOM 584 N N . GLY A 1 73 ? 8.937 -1.218 -19.269 1.00 84.94 73 GLY A N 1
ATOM 585 C CA . GLY A 1 73 ? 8.582 -0.814 -20.626 1.00 84.94 73 GLY A CA 1
ATOM 586 C C . GLY A 1 73 ? 7.096 -0.492 -20.781 1.00 84.94 73 GLY A C 1
ATOM 587 O O . GLY A 1 73 ? 6.405 -0.144 -19.826 1.00 84.94 73 GLY A O 1
ATOM 588 N N . ALA A 1 74 ? 6.608 -0.526 -22.020 1.00 85.25 74 ALA A N 1
ATOM 589 C CA . ALA A 1 74 ? 5.241 -0.114 -22.321 1.00 85.25 74 ALA A CA 1
ATOM 590 C C . ALA A 1 74 ? 4.217 -1.152 -21.834 1.00 85.25 74 ALA A C 1
ATOM 592 O O . ALA A 1 74 ? 4.431 -2.350 -21.984 1.00 85.25 74 ALA A O 1
ATOM 593 N N . LEU A 1 75 ? 3.054 -0.692 -21.357 1.00 81.25 75 LEU A N 1
ATOM 594 C CA . LEU A 1 75 ? 1.993 -1.550 -20.805 1.00 81.25 75 LEU A CA 1
ATOM 595 C C . LEU A 1 75 ? 1.600 -2.723 -21.723 1.00 81.25 75 LEU A C 1
ATOM 597 O O . LEU A 1 75 ? 1.407 -3.834 -21.248 1.00 81.25 75 LEU A O 1
ATOM 601 N N . HIS A 1 76 ? 1.537 -2.504 -23.042 1.00 85.81 76 HIS A N 1
ATOM 602 C CA . HIS A 1 76 ? 1.190 -3.549 -24.018 1.00 85.81 76 HIS A CA 1
ATOM 603 C C . HIS A 1 76 ? 2.227 -4.684 -24.126 1.00 85.81 76 HIS A C 1
ATOM 605 O O . HIS A 1 76 ? 1.965 -5.685 -24.787 1.00 85.81 76 HIS A O 1
ATOM 611 N N . GLN A 1 77 ? 3.408 -4.513 -23.529 1.00 87.50 77 GLN A N 1
ATOM 612 C CA . GLN A 1 77 ? 4.498 -5.490 -23.511 1.00 87.50 77 GLN A CA 1
ATOM 613 C C . GLN A 1 77 ? 4.524 -6.296 -22.206 1.00 87.50 77 GLN A C 1
ATOM 615 O O . GLN A 1 77 ? 5.238 -7.297 -22.128 1.00 87.50 77 GLN A O 1
ATOM 620 N N . LEU A 1 78 ? 3.741 -5.896 -21.195 1.00 88.25 78 LEU A N 1
ATOM 621 C CA . LEU A 1 78 ? 3.617 -6.644 -19.949 1.00 88.25 78 LEU A CA 1
ATOM 622 C C . LEU A 1 78 ? 2.794 -7.907 -20.205 1.00 88.25 78 LEU A C 1
ATOM 624 O O . LEU A 1 78 ? 1.615 -7.844 -20.546 1.00 88.25 78 LEU A O 1
ATOM 628 N N . THR A 1 79 ? 3.439 -9.061 -20.061 1.00 89.19 79 THR A N 1
ATOM 629 C CA . THR A 1 79 ? 2.820 -10.381 -20.266 1.00 89.19 79 THR A CA 1
ATOM 630 C C . THR A 1 79 ? 2.742 -11.197 -18.982 1.00 89.19 79 THR A C 1
ATOM 632 O O . THR A 1 79 ? 1.946 -12.132 -18.904 1.00 89.19 79 THR A O 1
ATOM 635 N N . ASP A 1 80 ? 3.529 -10.837 -17.966 1.00 89.69 80 ASP A N 1
ATOM 636 C CA . ASP A 1 80 ? 3.451 -11.457 -16.653 1.00 89.69 80 ASP A CA 1
ATOM 637 C C . ASP A 1 80 ? 2.197 -10.980 -15.904 1.00 89.69 80 ASP A C 1
ATOM 639 O O . ASP A 1 80 ? 1.899 -9.785 -15.831 1.00 89.69 80 ASP A O 1
ATOM 643 N N . TYR A 1 81 ? 1.450 -11.933 -15.345 1.00 87.44 81 TYR A N 1
ATOM 644 C CA . TYR A 1 81 ? 0.204 -11.653 -14.633 1.00 87.44 81 TYR A CA 1
ATOM 645 C C . TYR A 1 81 ? 0.417 -10.715 -13.442 1.00 87.44 81 TYR A C 1
ATOM 647 O O . TYR A 1 81 ? -0.404 -9.829 -13.207 1.00 87.44 81 TYR A O 1
ATOM 655 N N . TRP A 1 82 ? 1.507 -10.893 -12.693 1.00 85.81 82 TRP A N 1
ATOM 656 C CA . TRP A 1 82 ? 1.791 -10.080 -11.517 1.00 85.81 82 TRP A CA 1
ATOM 657 C C . TRP A 1 82 ? 2.190 -8.666 -11.907 1.00 85.81 82 TRP A C 1
ATOM 659 O O . TRP A 1 82 ? 1.770 -7.722 -11.238 1.00 85.81 82 TRP A O 1
ATOM 669 N N . ASP A 1 83 ? 2.921 -8.503 -13.007 1.00 85.56 83 ASP A N 1
ATOM 670 C CA . ASP A 1 83 ? 3.258 -7.185 -13.544 1.00 85.56 83 ASP A CA 1
ATOM 671 C C . ASP A 1 83 ? 2.007 -6.406 -13.963 1.00 85.56 83 ASP A C 1
ATOM 673 O O . ASP A 1 83 ? 1.865 -5.235 -13.609 1.00 85.56 83 ASP A O 1
ATOM 677 N N . VAL A 1 84 ? 1.071 -7.061 -14.657 1.00 87.25 84 VAL A N 1
ATOM 678 C CA . VAL A 1 84 ? -0.199 -6.438 -15.062 1.00 87.25 84 VAL A CA 1
ATOM 679 C C . VAL A 1 84 ? -1.078 -6.141 -13.848 1.00 87.25 84 VAL A C 1
ATOM 681 O O . VAL A 1 84 ? -1.617 -5.044 -13.743 1.00 87.25 84 VAL A O 1
ATOM 684 N N . ALA A 1 85 ? -1.218 -7.085 -12.913 1.00 86.31 85 ALA A N 1
ATOM 685 C CA . ALA A 1 85 ? -2.048 -6.900 -11.724 1.00 86.31 85 ALA A CA 1
ATOM 686 C C . ALA A 1 85 ? -1.541 -5.749 -10.843 1.00 86.31 85 ALA A C 1
ATOM 688 O O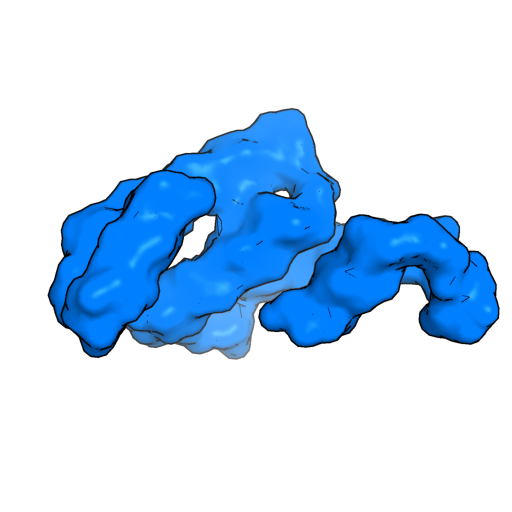 . ALA A 1 85 ? -2.335 -4.931 -10.392 1.00 86.31 85 ALA A O 1
ATOM 689 N N . THR A 1 86 ? -0.223 -5.657 -10.650 1.00 82.56 86 THR A N 1
ATOM 690 C CA . THR A 1 86 ? 0.407 -4.601 -9.843 1.00 82.56 86 THR A CA 1
ATOM 691 C C . THR A 1 86 ? 0.259 -3.224 -10.491 1.00 82.56 86 THR A C 1
ATOM 693 O O . THR A 1 86 ? 0.144 -2.230 -9.786 1.00 82.56 86 THR A O 1
ATOM 696 N N . TYR A 1 87 ? 0.213 -3.142 -11.826 1.00 80.56 87 TYR A N 1
ATOM 697 C CA . TYR A 1 87 ? -0.012 -1.878 -12.535 1.00 80.56 87 TYR A CA 1
ATOM 698 C C . TYR A 1 87 ? -1.385 -1.246 -12.231 1.00 80.56 87 TYR A C 1
ATOM 700 O O . TYR A 1 87 ? -1.527 -0.028 -12.313 1.00 80.56 87 TYR A O 1
ATOM 708 N N . PHE A 1 88 ? -2.390 -2.062 -11.896 1.00 79.38 88 PHE A N 1
ATOM 709 C CA . PHE A 1 88 ? -3.765 -1.621 -11.636 1.00 79.38 88 PHE A CA 1
ATOM 710 C C . PHE A 1 88 ? -4.175 -1.669 -10.150 1.00 79.38 88 PHE A C 1
ATOM 712 O O . PHE A 1 88 ? -5.347 -1.423 -9.857 1.00 79.38 88 PHE A O 1
ATOM 719 N N . GLU A 1 89 ? -3.261 -2.011 -9.234 1.00 73.00 89 GLU A N 1
ATOM 720 C CA . GLU A 1 89 ? -3.499 -1.991 -7.775 1.00 73.00 89 GLU A CA 1
ATOM 721 C C . GLU A 1 89 ? -3.452 -0.558 -7.216 1.00 73.00 89 GLU A C 1
ATOM 723 O O . GLU A 1 89 ? -4.312 -0.245 -6.358 1.00 73.00 89 GLU A O 1
#

Foldseek 3Di:
DVLVVVCVVVVNPPVVSLVVQLVVLVVVCVVPVDLVSLVSNLVSCVSNVDDCVPDVSNVVNVVSNVVVVVVCDDLVSDPDPVVNVSVVD

Radius of gyration: 13.74 Å; chains: 1; bounding box: 29×28×39 Å

Organism: Teladorsagia circumcincta (NCBI:txid45464)

pLDDT: mean 94.13, std 5.7, range [73.0, 98.75]

Sequence (89 aa):
RIYKDKFIASNYEDRESLNNAVSWYRKAFEMSPLEHSGINLTTLLRASGEHFESNAEMQQIAVVLNSLLGRKGALHQLTDYWDVATYFE